Protein AF-A0A089L6F3-F1 (afdb_monomer)

InterPro domains:
  IPR013783 Immunoglobulin-like fold [G3DSA:2.60.40.10] (60-114)
  IPR025142 Domain of unknown function DUF4073 [PF13285] (57-112)

Secondary structure (DSSP, 8-state):
-------------------SS-------SS--TT-------SSS--------PPPPPPP--EEETTTTEEET--TTEEEESSSSSS-EE--TTS-----SSEEEEEEEPPBTTTTBPPPPPEEEEE---

Structure (mmCIF, N/CA/C/O backbone):
data_AF-A0A089L6F3-F1
#
_entry.id   AF-A0A089L6F3-F1
#
loop_
_atom_site.group_PDB
_atom_site.id
_atom_site.type_symbol
_atom_site.label_atom_id
_atom_site.label_alt_id
_atom_site.label_comp_id
_atom_site.label_asym_id
_atom_site.label_entity_id
_atom_site.label_seq_id
_atom_site.pdbx_PDB_ins_code
_atom_site.Cartn_x
_atom_site.Cartn_y
_atom_site.Cartn_z
_atom_site.occupancy
_atom_site.B_iso_or_equiv
_atom_site.auth_seq_id
_atom_site.auth_comp_id
_atom_site.auth_asym_id
_atom_site.auth_atom_id
_atom_site.pdbx_PDB_model_num
ATOM 1 N N . MET A 1 1 ? -6.619 -18.974 -60.052 1.00 39.94 1 MET A N 1
ATOM 2 C CA . MET A 1 1 ? -5.386 -18.797 -59.248 1.00 39.94 1 MET A CA 1
ATOM 3 C C . MET A 1 1 ? -5.492 -17.483 -58.484 1.00 39.94 1 MET A C 1
ATOM 5 O O . MET A 1 1 ? -5.521 -16.438 -59.117 1.00 39.94 1 MET A O 1
ATOM 9 N N . ARG A 1 2 ? -5.627 -17.514 -57.153 1.00 49.72 2 ARG A N 1
ATOM 10 C CA . ARG A 1 2 ? -5.746 -16.310 -56.312 1.00 49.72 2 ARG A CA 1
ATOM 11 C C . ARG A 1 2 ? -4.352 -15.951 -55.795 1.00 49.72 2 ARG A C 1
ATOM 13 O O . ARG A 1 2 ? -3.795 -16.696 -55.000 1.00 49.72 2 ARG A O 1
ATOM 20 N N . ARG A 1 3 ? -3.764 -14.857 -56.288 1.00 49.34 3 ARG A N 1
ATOM 21 C CA . ARG A 1 3 ? -2.513 -14.316 -55.740 1.00 49.34 3 ARG A CA 1
ATOM 22 C C . ARG A 1 3 ? -2.857 -13.455 -54.529 1.00 49.34 3 ARG A C 1
ATOM 24 O O . ARG A 1 3 ? -3.454 -12.395 -54.678 1.00 49.34 3 ARG A O 1
ATOM 31 N N . THR A 1 4 ? -2.512 -13.929 -53.339 1.00 52.12 4 THR A N 1
ATOM 32 C CA . THR A 1 4 ? -2.543 -13.117 -52.121 1.00 52.12 4 THR A CA 1
ATOM 33 C C . THR A 1 4 ? -1.374 -12.137 -52.182 1.00 52.12 4 THR A C 1
ATOM 35 O O . THR A 1 4 ? -0.220 -12.558 -52.158 1.00 52.12 4 THR A O 1
ATOM 38 N N . VAL A 1 5 ? -1.656 -10.839 -52.306 1.00 55.12 5 VAL A N 1
ATOM 39 C CA . VAL A 1 5 ? -0.641 -9.791 -52.139 1.00 55.12 5 VAL A CA 1
ATOM 40 C C . VAL A 1 5 ? -0.542 -9.457 -50.653 1.00 55.12 5 VAL A C 1
ATOM 42 O O . VAL A 1 5 ? -1.444 -8.859 -50.073 1.00 55.12 5 VAL A O 1
ATOM 45 N N . ASN A 1 6 ? 0.550 -9.881 -50.017 1.00 52.34 6 ASN A N 1
ATOM 46 C CA . ASN A 1 6 ? 0.898 -9.456 -48.664 1.00 52.34 6 ASN A CA 1
ATOM 47 C C . ASN A 1 6 ? 1.370 -8.000 -48.729 1.00 52.34 6 ASN A C 1
ATOM 49 O O . ASN A 1 6 ? 2.556 -7.728 -48.907 1.00 52.34 6 ASN A O 1
ATOM 53 N N . ASN A 1 7 ? 0.429 -7.060 -48.644 1.00 49.12 7 ASN A N 1
ATOM 54 C CA . ASN A 1 7 ? 0.723 -5.634 -48.678 1.00 49.12 7 ASN A CA 1
ATOM 55 C C . ASN A 1 7 ? 1.148 -5.153 -47.282 1.00 49.12 7 ASN A C 1
ATOM 57 O O . ASN A 1 7 ? 0.394 -4.493 -46.571 1.00 49.12 7 ASN A O 1
ATOM 61 N N . CYS A 1 8 ? 2.353 -5.529 -46.857 1.00 49.59 8 CYS A N 1
ATOM 62 C CA . CYS A 1 8 ? 2.965 -4.939 -45.673 1.00 49.59 8 CYS A CA 1
ATOM 63 C C . CYS A 1 8 ? 3.447 -3.529 -46.043 1.00 49.59 8 CYS A C 1
ATOM 65 O O . CYS A 1 8 ? 4.501 -3.384 -46.663 1.00 49.59 8 CYS A O 1
ATOM 67 N N . ILE A 1 9 ? 2.688 -2.492 -45.677 1.00 48.12 9 ILE A N 1
ATOM 68 C CA . ILE A 1 9 ? 3.152 -1.102 -45.763 1.00 48.12 9 ILE A CA 1
ATOM 69 C C . ILE A 1 9 ? 4.354 -0.970 -44.821 1.00 48.12 9 ILE A C 1
ATOM 71 O O . ILE A 1 9 ? 4.217 -1.011 -43.600 1.00 48.12 9 ILE A O 1
ATOM 75 N N . ARG A 1 10 ? 5.555 -0.864 -45.390 1.00 48.34 10 ARG A N 1
ATOM 76 C CA . ARG A 1 10 ? 6.772 -0.538 -44.645 1.00 48.34 10 ARG A CA 1
ATOM 77 C C . ARG A 1 10 ? 6.792 0.978 -44.460 1.00 48.34 10 ARG A C 1
ATOM 79 O O . ARG A 1 10 ? 7.145 1.702 -45.384 1.00 48.34 10 ARG A O 1
ATOM 86 N N . LEU A 1 11 ? 6.391 1.461 -43.286 1.00 42.34 11 LEU A N 1
ATOM 87 C CA . LEU A 1 11 ? 6.621 2.852 -42.900 1.00 42.34 11 LEU A CA 1
ATOM 88 C C . LEU A 1 11 ? 8.124 3.007 -42.609 1.00 42.34 11 LEU A C 1
ATOM 90 O O . LEU A 1 11 ? 8.604 2.563 -41.570 1.00 42.34 11 LEU A O 1
ATOM 94 N N . SER A 1 12 ? 8.889 3.556 -43.553 1.00 45.88 12 SER A N 1
ATOM 95 C CA . SER A 1 12 ? 10.290 3.923 -43.323 1.00 45.88 12 SER A CA 1
ATOM 96 C C . SER A 1 12 ? 10.345 5.406 -42.975 1.00 45.88 12 SER A C 1
ATOM 98 O O . SER A 1 12 ? 10.177 6.257 -43.845 1.00 45.88 12 SER A O 1
ATOM 100 N N . LEU A 1 13 ? 10.535 5.718 -41.692 1.00 49.22 13 LEU A N 1
ATOM 101 C CA . LEU A 1 13 ? 10.846 7.072 -41.245 1.00 49.22 13 LEU A CA 1
ATOM 102 C C . LEU A 1 13 ? 12.373 7.204 -41.193 1.00 49.22 13 LEU A C 1
ATOM 104 O O . LEU A 1 13 ? 13.024 6.647 -40.310 1.00 49.22 13 LEU A O 1
ATOM 108 N N . ILE A 1 14 ? 12.952 7.891 -42.179 1.00 48.50 14 ILE A N 1
ATOM 109 C CA . ILE A 1 14 ? 14.398 8.133 -42.282 1.00 48.50 14 ILE A CA 1
ATOM 110 C C . ILE A 1 14 ? 14.752 9.294 -41.340 1.00 48.50 14 ILE A C 1
ATOM 112 O O . ILE A 1 14 ? 14.876 10.440 -41.747 1.00 48.50 14 ILE A O 1
ATOM 116 N N . GLY A 1 15 ? 14.864 8.968 -40.049 1.00 51.00 15 GLY A N 1
ATOM 117 C CA . GLY A 1 15 ? 15.427 9.826 -39.003 1.00 51.00 15 GLY A CA 1
ATOM 118 C C . GLY A 1 15 ? 14.500 10.915 -38.451 1.00 51.00 15 GLY A C 1
ATOM 119 O O . GLY A 1 15 ? 13.738 11.552 -39.170 1.00 51.00 15 GLY A O 1
ATOM 120 N N . VAL A 1 16 ? 14.608 11.159 -37.143 1.00 53.66 16 VAL A N 1
ATOM 121 C CA . VAL A 1 16 ? 14.067 12.357 -36.490 1.00 53.66 16 VAL A CA 1
ATOM 122 C C . VAL A 1 16 ? 15.240 13.080 -35.833 1.00 53.66 16 VAL A C 1
ATOM 124 O O . VAL A 1 16 ? 15.924 12.506 -34.987 1.00 53.66 16 VAL A O 1
ATOM 127 N N . LEU A 1 17 ? 15.516 14.313 -36.263 1.00 47.62 17 LEU A N 1
ATOM 128 C CA . LEU A 1 17 ? 16.519 15.177 -35.643 1.00 47.62 17 LEU A CA 1
ATOM 129 C C . LEU A 1 17 ? 15.842 15.978 -34.534 1.00 47.62 17 LEU A C 1
ATOM 131 O O . LEU A 1 17 ? 14.954 16.782 -34.806 1.00 47.62 17 LEU A O 1
ATOM 135 N N . PHE A 1 18 ? 16.288 15.786 -33.298 1.00 50.06 18 PHE A N 1
ATOM 136 C CA . PHE A 1 18 ? 15.842 16.592 -32.172 1.00 50.06 18 PHE A CA 1
ATOM 137 C C . PHE A 1 18 ? 16.976 17.514 -31.722 1.00 50.06 18 PHE A C 1
ATOM 139 O O . PHE A 1 18 ? 18.055 17.047 -31.365 1.00 50.06 18 PHE A O 1
ATOM 146 N N . ALA A 1 19 ? 16.739 18.825 -31.744 1.00 37.66 19 ALA A N 1
ATOM 147 C CA . ALA A 1 19 ? 17.629 19.806 -31.133 1.00 37.66 19 ALA A CA 1
ATOM 148 C C . ALA A 1 19 ? 17.096 20.145 -29.729 1.00 37.66 19 ALA A C 1
ATOM 150 O O . ALA A 1 19 ? 16.003 20.694 -29.608 1.00 37.66 19 ALA A O 1
ATOM 151 N N . GLY A 1 20 ? 17.848 19.800 -28.676 1.00 50.69 20 GLY A N 1
ATOM 152 C CA . GLY A 1 20 ? 17.474 20.021 -27.269 1.00 50.69 20 GLY A CA 1
ATOM 153 C C . GLY A 1 20 ? 17.113 18.738 -26.506 1.00 50.69 20 GLY A C 1
ATOM 154 O O . GLY A 1 20 ? 17.256 17.634 -27.025 1.00 50.69 20 GLY A O 1
ATOM 155 N N . ALA A 1 21 ? 16.663 18.874 -25.253 1.00 45.09 21 ALA A N 1
ATOM 156 C CA . ALA A 1 21 ? 16.174 17.752 -24.449 1.00 45.09 21 ALA A CA 1
ATOM 157 C C . ALA A 1 21 ? 14.808 17.283 -24.984 1.00 45.09 21 ALA A C 1
ATOM 159 O O . ALA A 1 21 ? 13.766 17.785 -24.570 1.00 45.09 21 ALA A O 1
ATOM 160 N N . ALA A 1 22 ? 14.815 16.358 -25.941 1.00 46.12 22 ALA A N 1
ATOM 161 C CA . ALA A 1 22 ? 13.606 15.781 -26.518 1.00 46.12 22 ALA A CA 1
ATOM 162 C C . ALA A 1 22 ? 13.472 1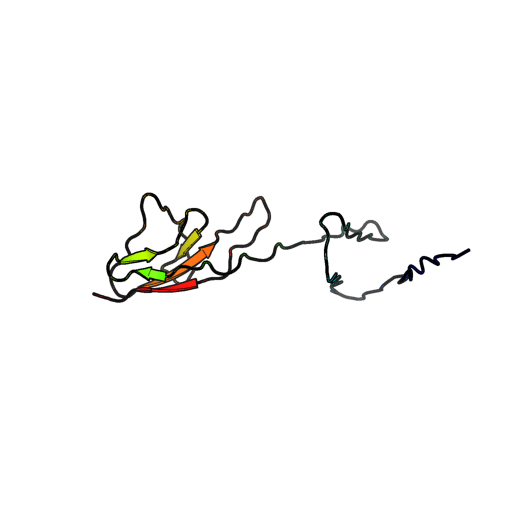4.303 -26.142 1.00 46.12 22 ALA A C 1
ATOM 164 O O . ALA A 1 22 ? 14.455 13.562 -26.130 1.00 46.12 22 ALA A O 1
ATOM 165 N N . SER A 1 23 ? 12.244 13.867 -25.867 1.00 49.97 23 SER A N 1
ATOM 166 C CA . SER A 1 23 ? 11.898 12.463 -25.653 1.00 49.97 23 SER A CA 1
ATOM 167 C C . SER A 1 23 ? 11.243 11.879 -26.908 1.00 49.97 23 SER A C 1
ATOM 169 O O . SER A 1 23 ? 10.378 12.499 -27.526 1.00 49.97 23 SER A O 1
ATOM 171 N N . LEU A 1 24 ? 11.651 10.666 -27.294 1.00 57.59 24 LEU A N 1
ATOM 172 C CA . LEU A 1 24 ? 11.011 9.898 -28.362 1.00 57.59 24 LEU A CA 1
ATOM 173 C C . LEU A 1 24 ? 10.023 8.909 -27.732 1.00 57.59 24 LEU A C 1
ATOM 175 O O . LEU A 1 24 ? 10.425 7.885 -27.186 1.00 57.59 24 LEU A O 1
ATOM 179 N N . GLY A 1 25 ? 8.729 9.221 -27.792 1.00 51.38 25 GLY A N 1
ATOM 180 C CA . GLY A 1 25 ? 7.673 8.300 -27.376 1.00 51.38 25 GLY A CA 1
ATOM 181 C C . GLY A 1 25 ? 7.337 7.320 -28.497 1.00 51.38 25 GLY A C 1
ATOM 182 O O . GLY A 1 25 ? 6.816 7.732 -29.531 1.00 51.38 25 GLY A O 1
ATOM 183 N N . VAL A 1 26 ? 7.597 6.027 -28.300 1.00 54.34 26 VAL A N 1
ATOM 184 C CA . VAL A 1 26 ? 7.061 4.967 -29.168 1.00 54.34 26 VAL A CA 1
ATOM 185 C C . VAL A 1 26 ? 5.924 4.277 -28.425 1.00 54.34 26 VAL A C 1
ATOM 187 O O . VAL A 1 26 ? 6.150 3.601 -27.426 1.00 54.34 26 VAL A O 1
ATOM 190 N N . SER A 1 27 ? 4.690 4.477 -28.893 1.00 47.22 27 SER A N 1
ATOM 191 C CA . SER A 1 27 ? 3.497 3.816 -28.357 1.00 47.22 27 SER A CA 1
ATOM 192 C C . SER A 1 27 ? 3.015 2.771 -29.360 1.00 47.22 27 SER A C 1
ATOM 194 O O . SER A 1 27 ? 2.557 3.117 -30.447 1.00 47.22 27 SER A O 1
ATOM 196 N N . ASN A 1 28 ? 3.139 1.491 -29.008 1.00 47.25 28 ASN A N 1
ATOM 197 C CA . ASN A 1 28 ? 2.556 0.390 -29.773 1.00 47.25 28 ASN A CA 1
ATOM 198 C C . ASN A 1 28 ? 1.277 -0.077 -29.067 1.00 47.25 28 ASN A C 1
ATOM 200 O O . ASN A 1 28 ? 1.294 -0.369 -27.875 1.00 47.25 28 ASN A O 1
ATOM 204 N N . THR A 1 29 ? 0.164 -0.184 -29.797 1.00 39.47 29 THR A N 1
ATOM 205 C CA . THR A 1 29 ? -1.155 -0.549 -29.236 1.00 39.47 29 THR A CA 1
ATOM 206 C C . THR A 1 29 ? -1.240 -2.014 -28.767 1.00 39.47 29 THR A C 1
ATOM 208 O O . THR A 1 29 ? -2.160 -2.378 -28.042 1.00 39.47 29 THR A O 1
ATOM 211 N N . LYS A 1 30 ? -0.273 -2.864 -29.137 1.00 45.16 30 LYS A N 1
ATOM 212 C CA . LYS A 1 30 ? -0.068 -4.218 -28.600 1.00 45.16 30 LYS A CA 1
ATOM 213 C C . LYS A 1 30 ? 1.430 -4.522 -28.618 1.00 45.16 30 LYS A C 1
ATOM 215 O O . LYS A 1 30 ? 1.958 -4.811 -29.683 1.00 45.16 30 LYS A O 1
ATOM 220 N N . ALA A 1 31 ? 2.096 -4.449 -27.470 1.00 44.38 31 ALA A N 1
ATOM 221 C CA . ALA A 1 31 ? 3.437 -5.004 -27.322 1.00 44.38 31 ALA A CA 1
ATOM 222 C C . ALA A 1 31 ? 3.297 -6.511 -27.071 1.00 44.38 31 ALA A C 1
ATOM 224 O O . ALA A 1 31 ? 2.794 -6.924 -26.025 1.00 44.38 31 ALA A O 1
ATOM 225 N N . TYR A 1 32 ? 3.686 -7.336 -28.042 1.00 48.50 32 TYR A N 1
ATOM 226 C CA . TYR A 1 32 ? 3.953 -8.745 -27.765 1.00 48.50 32 TYR A CA 1
ATOM 227 C C . TYR A 1 32 ? 5.370 -8.821 -27.177 1.00 48.50 32 TYR A C 1
ATOM 229 O O . TYR A 1 32 ? 6.242 -8.056 -27.576 1.00 48.50 32 TYR A O 1
ATOM 237 N N . ALA A 1 33 ? 5.624 -9.722 -26.223 1.00 43.38 33 ALA A N 1
ATOM 238 C CA . ALA A 1 33 ? 6.883 -9.808 -25.458 1.00 43.38 33 ALA A CA 1
ATOM 239 C C . ALA A 1 33 ? 8.178 -10.020 -26.293 1.00 43.38 33 ALA A C 1
ATOM 241 O O . ALA A 1 33 ? 9.253 -10.173 -25.722 1.00 43.38 33 ALA A O 1
ATOM 242 N N . ALA A 1 34 ? 8.086 -10.040 -27.626 1.00 41.53 34 ALA A N 1
ATOM 243 C CA . ALA A 1 34 ? 9.183 -10.201 -28.577 1.00 41.53 34 ALA A CA 1
ATOM 244 C C . ALA A 1 34 ? 9.490 -8.931 -29.408 1.00 41.53 34 ALA A C 1
ATOM 246 O O . ALA A 1 34 ? 10.349 -8.976 -30.290 1.00 41.53 34 ALA A O 1
ATOM 247 N N . ASP A 1 35 ? 8.803 -7.810 -29.166 1.00 48.91 35 ASP A N 1
ATOM 248 C CA . ASP A 1 35 ? 9.026 -6.571 -29.917 1.00 48.91 35 ASP A CA 1
ATOM 249 C C . ASP A 1 35 ? 10.258 -5.817 -29.380 1.00 48.91 35 ASP A C 1
ATOM 251 O O . ASP A 1 35 ? 10.202 -5.090 -28.389 1.00 48.91 35 ASP A O 1
ATOM 255 N N . ASN A 1 36 ? 11.401 -5.993 -30.049 1.00 48.66 36 ASN A N 1
ATOM 256 C CA . ASN A 1 36 ? 12.654 -5.325 -29.696 1.00 48.66 36 ASN A CA 1
ATOM 257 C C . ASN A 1 36 ? 12.622 -3.837 -30.088 1.00 48.66 36 ASN A C 1
ATOM 259 O O . ASN A 1 36 ? 12.665 -3.489 -31.270 1.00 48.66 36 ASN A O 1
ATOM 263 N N . PHE A 1 37 ? 12.623 -2.939 -29.101 1.00 60.16 37 PHE A N 1
ATOM 264 C CA . PHE A 1 37 ? 12.811 -1.505 -29.322 1.00 60.16 37 PHE A CA 1
ATOM 265 C C . PHE A 1 37 ? 14.299 -1.199 -29.558 1.00 60.16 37 PHE A C 1
ATOM 267 O O . PHE A 1 37 ? 15.098 -1.186 -28.626 1.00 60.16 37 PHE A O 1
ATOM 274 N N . THR A 1 38 ? 14.697 -0.998 -30.819 1.00 55.00 38 THR A N 1
ATOM 275 C CA . THR A 1 38 ? 16.089 -0.673 -31.182 1.00 55.00 38 THR A CA 1
ATOM 276 C C . THR A 1 38 ? 16.275 0.839 -31.304 1.00 55.00 38 THR A C 1
ATOM 278 O O . THR A 1 38 ? 15.816 1.449 -32.267 1.00 55.00 38 THR A O 1
ATOM 281 N N . LEU A 1 39 ? 16.980 1.440 -30.344 1.00 64.56 39 LEU A N 1
ATOM 282 C CA . LEU A 1 39 ? 17.472 2.817 -30.418 1.00 64.56 39 LEU A CA 1
ATOM 283 C C . LEU A 1 39 ? 18.974 2.793 -30.721 1.00 64.56 39 LEU A C 1
ATOM 285 O O . LEU A 1 39 ? 19.754 2.299 -29.912 1.00 64.56 39 LEU A O 1
ATOM 289 N N . ALA A 1 40 ? 19.387 3.307 -31.882 1.00 60.12 40 ALA A N 1
ATOM 290 C CA . ALA A 1 40 ? 20.794 3.369 -32.283 1.00 60.12 40 ALA A CA 1
ATOM 291 C C . ALA A 1 40 ? 21.308 4.817 -32.236 1.00 60.12 40 ALA A C 1
ATOM 293 O O . ALA A 1 40 ? 20.759 5.689 -32.909 1.00 60.12 40 ALA A O 1
ATOM 294 N N . ALA A 1 41 ? 22.371 5.081 -31.468 1.00 57.56 41 ALA A N 1
ATOM 295 C CA . ALA A 1 41 ? 23.078 6.361 -31.515 1.00 57.56 41 ALA A CA 1
ATOM 296 C C . ALA A 1 41 ? 24.053 6.336 -32.688 1.00 57.56 41 ALA A C 1
ATOM 298 O O . ALA A 1 41 ? 24.943 5.491 -32.742 1.00 57.56 41 ALA A O 1
ATOM 299 N N . GLY A 1 42 ? 23.911 7.281 -33.615 1.00 56.34 42 GLY A N 1
ATOM 300 C CA . GLY A 1 42 ? 24.766 7.373 -34.802 1.00 56.34 42 GLY A CA 1
ATOM 301 C C . GLY A 1 42 ? 26.221 7.785 -34.529 1.00 56.34 42 GLY A C 1
ATOM 302 O O . GLY A 1 42 ? 27.011 7.834 -35.464 1.00 56.34 42 GLY A O 1
ATOM 303 N N . ASN A 1 43 ? 26.592 8.113 -33.287 1.00 60.34 43 ASN A N 1
ATOM 304 C CA . ASN A 1 43 ? 27.882 8.723 -32.949 1.00 60.34 43 ASN A CA 1
ATOM 305 C C . ASN A 1 43 ? 28.364 8.391 -31.519 1.00 60.34 43 ASN A C 1
ATOM 307 O O . ASN A 1 43 ? 28.515 9.296 -30.705 1.00 60.34 43 ASN A O 1
ATOM 311 N N . ASN A 1 44 ? 28.597 7.105 -31.208 1.00 56.00 44 ASN A N 1
ATOM 312 C CA . ASN A 1 44 ? 29.324 6.589 -30.020 1.00 56.00 44 ASN A CA 1
ATOM 313 C C . ASN A 1 44 ? 28.989 7.211 -28.643 1.00 56.00 44 ASN A C 1
ATOM 315 O O . ASN A 1 44 ? 29.753 7.071 -27.689 1.00 56.00 44 ASN A O 1
ATOM 319 N N . SER A 1 45 ? 27.847 7.882 -28.532 1.00 64.25 45 SER A N 1
ATOM 320 C CA . SER A 1 45 ? 27.364 8.532 -27.322 1.00 64.25 45 SER A CA 1
ATOM 321 C C . SER A 1 45 ? 26.472 7.537 -26.596 1.00 64.25 45 SER A C 1
ATOM 323 O O . SER A 1 45 ? 25.635 6.887 -27.224 1.00 64.25 45 SER A O 1
ATOM 325 N N . ALA A 1 46 ? 26.675 7.375 -25.289 1.00 61.31 46 ALA A N 1
ATOM 326 C CA . ALA A 1 46 ? 25.872 6.457 -24.495 1.00 61.31 46 ALA A CA 1
ATOM 327 C C . ALA A 1 46 ? 24.393 6.874 -24.571 1.00 61.31 46 ALA A C 1
ATOM 329 O O . ALA A 1 46 ? 24.027 7.960 -24.125 1.00 61.31 46 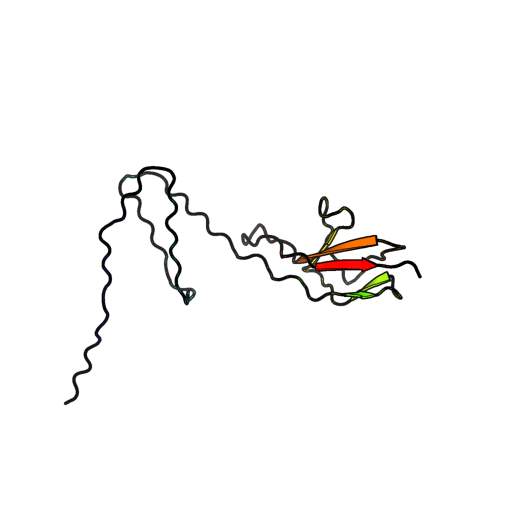ALA A O 1
ATOM 330 N N . LEU A 1 47 ? 23.547 6.021 -25.155 1.00 64.31 47 LEU A N 1
ATOM 331 C CA . LEU A 1 47 ? 22.097 6.151 -25.049 1.00 64.31 47 LEU A CA 1
ATOM 332 C C . LEU A 1 47 ? 21.666 5.535 -23.723 1.00 64.31 47 LEU A C 1
ATOM 334 O O . LEU A 1 47 ? 21.775 4.323 -23.544 1.00 64.31 47 LEU A O 1
ATOM 338 N N . SER A 1 48 ? 21.163 6.349 -22.800 1.00 59.91 48 SER A N 1
ATOM 339 C CA . SER A 1 48 ? 20.451 5.857 -21.624 1.00 59.91 48 SER A CA 1
ATOM 340 C C . SER A 1 48 ? 18.963 5.738 -21.954 1.00 59.91 48 SER A C 1
ATOM 342 O O . SER A 1 48 ? 18.265 6.730 -22.154 1.00 59.91 48 SER A O 1
ATOM 344 N N . VAL A 1 49 ? 18.472 4.503 -22.036 1.00 65.00 49 VAL A N 1
ATOM 345 C CA . VAL A 1 49 ? 17.046 4.203 -22.203 1.00 65.00 49 VAL A CA 1
ATOM 346 C C . VAL A 1 49 ? 16.540 3.676 -20.871 1.00 65.00 49 VAL A C 1
ATOM 348 O O . VAL A 1 49 ? 16.925 2.587 -20.455 1.00 65.00 49 VAL A O 1
ATOM 351 N N . THR A 1 50 ? 15.688 4.447 -20.200 1.00 59.38 50 THR A N 1
ATOM 352 C CA . THR A 1 50 ? 15.071 4.025 -18.939 1.00 59.38 50 THR A CA 1
ATOM 353 C C . THR A 1 50 ? 13.646 3.564 -19.215 1.00 59.38 50 THR A C 1
ATOM 355 O O . THR A 1 50 ? 12.783 4.366 -19.568 1.00 59.38 50 THR A O 1
ATOM 358 N N . LEU A 1 51 ? 13.409 2.261 -19.079 1.00 68.06 51 LEU A N 1
ATOM 359 C CA . LEU A 1 51 ? 12.084 1.650 -19.143 1.00 68.06 51 LEU A CA 1
ATOM 360 C C . LEU A 1 51 ? 11.541 1.552 -17.717 1.00 68.06 51 LEU A C 1
ATOM 362 O O . LEU A 1 51 ? 12.208 1.000 -16.846 1.00 68.06 51 LEU A O 1
ATOM 366 N N . PHE A 1 52 ? 10.343 2.078 -17.481 1.00 66.88 52 PHE A N 1
ATOM 367 C CA . PHE A 1 52 ? 9.660 1.938 -16.197 1.00 66.88 52 PHE A CA 1
ATOM 368 C C . PHE A 1 52 ? 8.536 0.916 -16.339 1.00 66.88 52 PHE A C 1
ATOM 370 O O . PHE A 1 52 ? 7.750 0.988 -17.287 1.00 66.88 52 PHE A O 1
ATOM 377 N N . ALA A 1 53 ? 8.442 -0.024 -15.399 1.00 79.94 53 ALA A N 1
ATOM 378 C CA . ALA A 1 53 ? 7.246 -0.842 -15.276 1.00 79.94 53 ALA A CA 1
ATOM 379 C C . ALA A 1 53 ? 6.081 0.023 -14.772 1.00 79.94 53 ALA A C 1
ATOM 381 O O . ALA A 1 53 ? 6.272 0.956 -13.988 1.00 79.94 53 ALA A O 1
ATOM 382 N N . GLN A 1 54 ? 4.862 -0.280 -15.219 1.00 87.06 54 GLN A N 1
ATOM 383 C CA . GLN A 1 54 ? 3.672 0.381 -14.692 1.00 87.06 54 GLN A CA 1
ATOM 384 C C . GLN A 1 54 ? 3.466 -0.029 -13.220 1.00 87.06 54 GLN A C 1
ATOM 386 O O . GLN A 1 5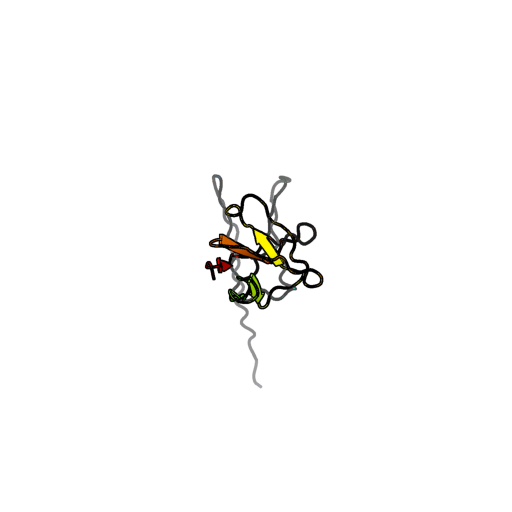4 ? 3.532 -1.227 -12.931 1.00 87.06 54 GLN A O 1
ATOM 391 N N . PRO A 1 55 ? 3.162 0.915 -12.308 1.00 90.94 55 PRO A N 1
ATOM 392 C CA . PRO A 1 55 ? 2.726 0.585 -10.957 1.00 90.94 55 PRO A CA 1
ATOM 393 C C . PRO A 1 55 ? 1.535 -0.383 -10.953 1.00 90.94 55 PRO A C 1
ATOM 395 O O . PRO A 1 55 ? 0.610 -0.222 -11.764 1.00 90.94 55 PRO A O 1
ATOM 398 N N . PRO A 1 56 ? 1.514 -1.363 -10.033 1.00 94.62 56 PRO A N 1
ATOM 399 C CA . PRO A 1 56 ? 0.324 -2.161 -9.780 1.00 94.62 56 PRO A CA 1
ATOM 400 C C . PRO A 1 56 ? -0.894 -1.285 -9.457 1.00 94.62 56 PRO A C 1
ATOM 402 O O . PRO A 1 56 ? -0.776 -0.245 -8.804 1.00 94.62 56 PRO A O 1
ATOM 405 N N . TRP A 1 57 ? -2.075 -1.722 -9.897 1.00 96.69 57 TRP A N 1
ATOM 406 C CA . TRP A 1 57 ? -3.350 -1.110 -9.512 1.00 96.69 57 TRP A CA 1
ATOM 407 C C . TRP A 1 57 ? -3.551 -1.143 -7.986 1.00 96.69 57 TRP A C 1
ATOM 409 O O . TRP A 1 57 ? -2.954 -2.000 -7.326 1.00 96.69 57 TRP A O 1
ATOM 419 N N . PRO A 1 58 ? -4.377 -0.238 -7.421 1.00 97.56 58 PRO A N 1
ATOM 420 C CA . PRO A 1 58 ? -4.655 -0.249 -5.992 1.00 97.56 58 PRO A CA 1
ATOM 421 C C . PRO A 1 58 ? -5.191 -1.615 -5.544 1.00 97.56 58 PRO A C 1
ATOM 423 O O . PRO A 1 58 ? -6.001 -2.216 -6.263 1.00 97.56 58 PRO A O 1
ATOM 426 N N . PRO A 1 59 ? -4.765 -2.123 -4.377 1.00 98.06 59 PRO A N 1
ATOM 427 C CA . PRO A 1 59 ? -5.281 -3.377 -3.855 1.00 98.06 59 PRO A CA 1
ATOM 428 C C . PRO A 1 59 ? -6.758 -3.234 -3.465 1.00 98.06 59 PRO A C 1
ATOM 430 O O . PRO A 1 59 ? -7.181 -2.209 -2.926 1.00 98.06 59 PRO A O 1
ATOM 433 N N . ASN A 1 60 ? -7.545 -4.281 -3.713 1.0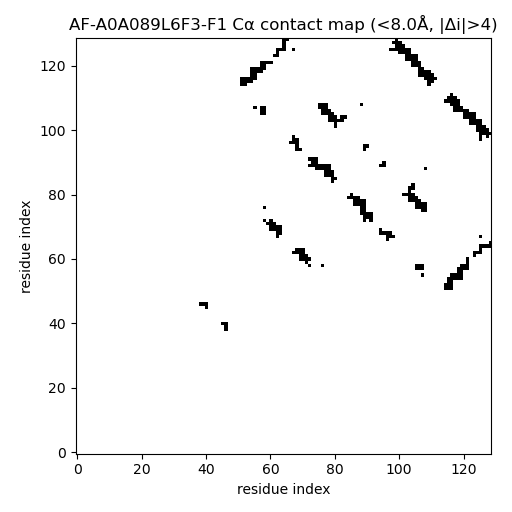0 98.31 60 ASN A N 1
ATOM 434 C CA . ASN A 1 60 ? -8.944 -4.346 -3.295 1.00 98.31 60 ASN A CA 1
ATOM 435 C C . ASN A 1 60 ? -9.030 -4.819 -1.838 1.00 98.31 60 ASN A C 1
ATOM 437 O O . ASN A 1 60 ? -9.163 -6.013 -1.577 1.00 98.31 60 ASN A O 1
ATOM 441 N N . VAL A 1 61 ? -8.899 -3.876 -0.910 1.00 98.56 61 VAL A N 1
ATOM 442 C CA . VAL A 1 61 ? -8.934 -4.106 0.539 1.00 98.56 61 VAL A CA 1
ATOM 443 C C . VAL A 1 61 ? -9.933 -3.169 1.202 1.00 98.56 61 VAL A C 1
ATOM 445 O O . VAL A 1 61 ? -10.207 -2.085 0.684 1.00 98.56 61 VAL A O 1
ATOM 448 N N . THR A 1 62 ? -10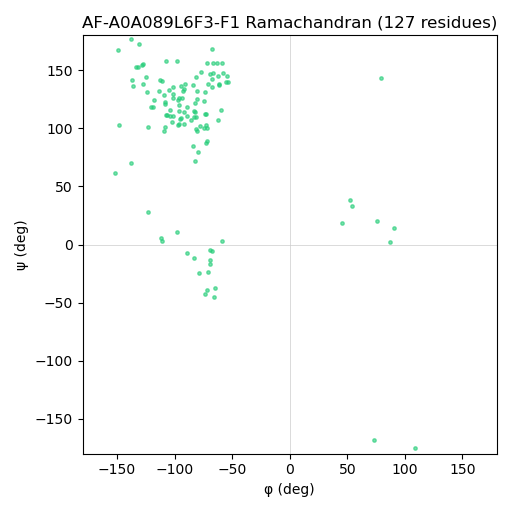.459 -3.570 2.356 1.00 98.31 62 THR A N 1
ATOM 449 C CA . THR A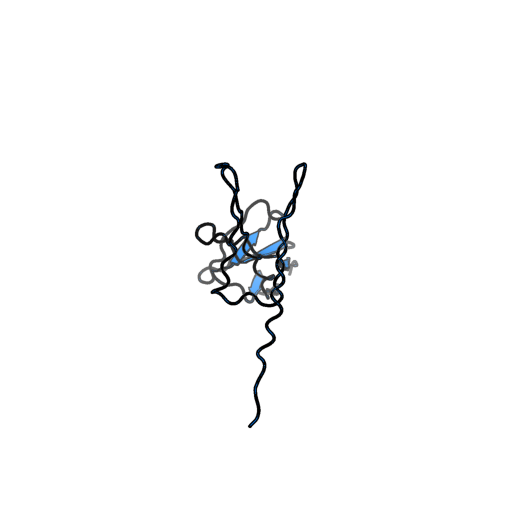 1 62 ? -11.396 -2.767 3.155 1.00 98.31 62 THR A CA 1
ATOM 450 C C . THR A 1 62 ? -10.989 -2.763 4.625 1.00 98.31 62 THR A C 1
ATOM 452 O O . THR A 1 62 ? -10.369 -3.714 5.103 1.00 98.31 62 THR A O 1
ATOM 455 N N . ALA A 1 63 ? -11.344 -1.702 5.351 1.00 97.81 63 ALA A N 1
ATOM 456 C CA . ALA A 1 63 ? -11.252 -1.698 6.807 1.00 97.81 63 ALA A CA 1
ATOM 457 C C . ALA A 1 63 ? -12.326 -2.628 7.392 1.00 97.81 63 ALA A C 1
ATOM 459 O O . ALA A 1 63 ? -13.459 -2.647 6.911 1.00 97.81 63 ALA A O 1
ATOM 460 N N . ASP A 1 64 ? -11.950 -3.402 8.403 1.00 96.44 64 ASP A N 1
ATOM 461 C CA . ASP A 1 64 ? -12.866 -4.078 9.314 1.00 96.44 64 ASP A CA 1
ATOM 462 C C . ASP A 1 64 ? -12.775 -3.355 10.660 1.00 96.44 64 ASP A C 1
ATOM 464 O O . ASP A 1 64 ? -11.801 -3.541 11.393 1.00 96.44 64 ASP A O 1
ATOM 468 N N . ASP A 1 65 ? -13.757 -2.494 10.943 1.00 95.69 65 ASP A N 1
ATOM 469 C CA . ASP A 1 65 ? -13.809 -1.717 12.186 1.00 95.69 65 ASP A CA 1
ATOM 470 C C . ASP A 1 65 ? -13.980 -2.632 13.412 1.00 95.69 65 ASP A C 1
ATOM 472 O O . ASP A 1 65 ? -13.295 -2.444 14.410 1.00 95.69 65 ASP A O 1
ATOM 476 N N . VAL A 1 66 ? -14.766 -3.713 13.306 1.00 93.94 66 VAL A N 1
ATOM 477 C CA . VAL A 1 66 ? -15.036 -4.631 14.430 1.00 93.94 66 VAL A CA 1
ATOM 478 C C . VAL A 1 66 ? -13.771 -5.373 14.855 1.00 93.94 66 VAL A C 1
ATOM 480 O O . VAL A 1 66 ? -13.477 -5.515 16.043 1.00 93.94 66 VAL A O 1
ATOM 483 N N . ALA A 1 67 ? -13.012 -5.883 13.884 1.00 94.69 67 ALA A N 1
ATOM 484 C CA . ALA A 1 67 ? -11.746 -6.555 14.158 1.00 94.69 67 ALA A CA 1
ATOM 485 C C . ALA A 1 67 ? -10.575 -5.572 14.312 1.00 94.69 67 ALA A C 1
ATOM 487 O O . ALA A 1 67 ? -9.499 -5.985 14.744 1.00 94.69 67 ALA A O 1
ATOM 488 N N . ASN A 1 68 ? -10.759 -4.298 13.951 1.00 96.62 68 ASN A N 1
ATOM 489 C CA . ASN A 1 68 ? -9.704 -3.295 13.809 1.00 96.62 68 ASN A CA 1
ATOM 490 C C . ASN A 1 68 ? -8.555 -3.773 12.889 1.00 96.62 68 ASN A C 1
ATOM 492 O O . ASN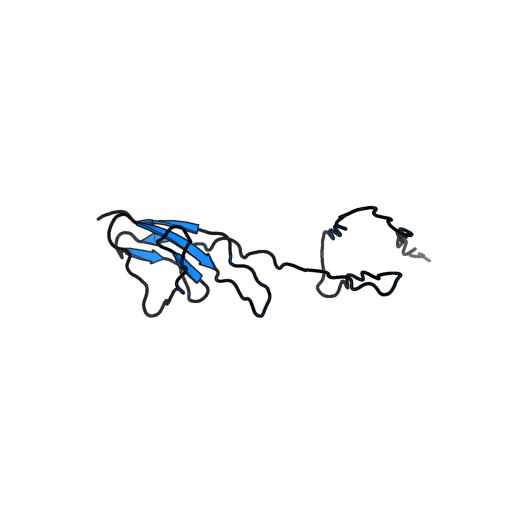 A 1 68 ? -7.380 -3.522 13.157 1.00 96.62 68 ASN A O 1
ATOM 496 N N . THR A 1 69 ? -8.876 -4.493 11.806 1.00 97.12 69 THR A N 1
ATOM 497 C CA . THR A 1 69 ? -7.897 -5.069 10.857 1.00 97.12 69 THR A CA 1
ATOM 498 C C . THR A 1 69 ? -8.249 -4.758 9.399 1.00 97.12 69 THR A C 1
ATOM 500 O O . THR A 1 69 ? -9.300 -4.204 9.090 1.00 97.12 69 THR A O 1
ATOM 503 N N . ILE A 1 70 ? -7.354 -5.093 8.466 1.00 98.31 70 ILE A N 1
ATOM 504 C CA . ILE A 1 70 ? -7.590 -4.924 7.024 1.00 98.31 70 ILE A CA 1
ATOM 505 C C . ILE A 1 70 ? -8.089 -6.243 6.430 1.00 98.31 70 ILE A C 1
ATOM 507 O O . ILE A 1 70 ? -7.361 -7.235 6.427 1.00 98.31 70 ILE A O 1
ATOM 511 N N . THR A 1 71 ? -9.289 -6.240 5.852 1.00 98.12 71 THR A N 1
ATOM 512 C CA . THR A 1 71 ? -9.820 -7.382 5.098 1.00 98.12 71 THR A CA 1
ATOM 513 C C . THR A 1 71 ? -9.249 -7.403 3.680 1.00 98.12 71 THR A C 1
ATOM 515 O O . THR A 1 71 ? -9.266 -6.394 2.972 1.00 98.12 71 THR A O 1
ATOM 518 N N . GLY A 1 72 ? -8.772 -8.575 3.246 1.00 97.88 72 GLY A N 1
ATOM 519 C CA . GLY A 1 72 ? -8.271 -8.816 1.885 1.00 97.88 72 GLY A CA 1
ATOM 520 C C . GLY A 1 72 ? -6.789 -8.497 1.660 1.00 97.88 72 GLY A C 1
ATOM 521 O O . GLY A 1 72 ? -6.313 -8.635 0.535 1.00 97.88 72 GLY A O 1
ATOM 522 N N . ALA A 1 73 ? -6.061 -8.071 2.696 1.00 98.06 73 ALA A N 1
ATOM 523 C CA . ALA A 1 73 ? -4.628 -7.812 2.600 1.00 98.06 73 ALA A CA 1
ATOM 524 C C . ALA A 1 73 ? -3.797 -9.109 2.612 1.00 98.06 73 ALA A C 1
ATOM 526 O O . ALA A 1 73 ? -4.175 -10.106 3.229 1.00 98.06 73 ALA A O 1
ATOM 527 N N . ASP A 1 74 ? -2.653 -9.092 1.922 1.00 98.06 74 ASP A N 1
ATOM 528 C CA . ASP A 1 74 ? -1.726 -10.223 1.821 1.00 98.06 74 ASP A CA 1
ATOM 529 C C . ASP A 1 74 ? -0.254 -9.781 1.935 1.00 98.06 74 ASP A C 1
ATOM 531 O O . ASP A 1 74 ? 0.056 -8.593 2.019 1.00 98.06 74 ASP A O 1
ATOM 535 N N . ALA A 1 75 ? 0.667 -10.751 1.919 1.00 97.94 75 ALA A N 1
ATOM 536 C CA . ALA A 1 75 ? 2.104 -10.525 2.107 1.00 97.94 75 ALA A CA 1
ATOM 537 C C . ALA A 1 75 ? 2.806 -9.740 0.978 1.00 97.94 75 ALA A C 1
ATOM 539 O O . ALA A 1 75 ? 3.996 -9.448 1.084 1.00 97.94 75 ALA A O 1
ATOM 540 N N . ARG A 1 76 ? 2.120 -9.421 -0.127 1.00 97.50 76 ARG A N 1
ATOM 541 C CA . ARG A 1 76 ? 2.648 -8.556 -1.197 1.00 97.50 76 ARG A CA 1
ATOM 542 C C . ARG A 1 76 ? 2.348 -7.084 -0.941 1.00 97.50 76 ARG A C 1
ATOM 544 O O . ARG A 1 76 ? 2.795 -6.234 -1.711 1.00 97.50 76 ARG A O 1
ATOM 551 N N . MET A 1 77 ? 1.550 -6.781 0.077 1.00 98.50 77 MET A N 1
ATOM 552 C CA . MET A 1 77 ? 1.126 -5.429 0.398 1.00 98.50 77 MET A CA 1
ATOM 553 C C . MET A 1 77 ? 1.980 -4.823 1.508 1.00 98.50 77 MET A C 1
ATOM 555 O O . MET A 1 77 ? 2.597 -5.510 2.320 1.00 98.50 77 MET A O 1
ATOM 559 N N . GLU A 1 78 ? 1.981 -3.501 1.546 1.00 98.69 78 GLU A N 1
ATOM 560 C CA . GLU A 1 78 ? 2.532 -2.696 2.624 1.00 98.69 78 GLU A CA 1
ATOM 561 C C . GLU A 1 78 ? 1.520 -1.624 3.026 1.00 98.69 78 GLU A C 1
ATOM 563 O O . GLU A 1 78 ? 0.680 -1.202 2.221 1.00 98.69 78 GLU A O 1
ATOM 568 N N . TYR A 1 79 ? 1.596 -1.190 4.279 1.00 98.75 79 TYR A N 1
ATOM 569 C CA . TYR A 1 79 ? 0.704 -0.190 4.844 1.00 98.75 79 TYR A CA 1
ATOM 570 C C . TYR A 1 79 ? 1.473 0.957 5.502 1.00 98.75 79 TYR A C 1
ATOM 572 O O . TYR A 1 79 ? 2.617 0.800 5.930 1.00 98.75 79 TYR A O 1
ATOM 580 N N . SER A 1 80 ? 0.831 2.117 5.591 1.00 98.69 80 SER A N 1
ATOM 581 C CA . SER A 1 80 ? 1.356 3.316 6.241 1.00 98.69 80 SER A CA 1
ATOM 582 C C . SER A 1 80 ? 0.278 3.979 7.093 1.00 98.69 80 SER A C 1
ATOM 584 O O . SER A 1 80 ? -0.865 4.126 6.659 1.00 98.69 80 SER A O 1
ATOM 586 N N . THR A 1 81 ? 0.657 4.406 8.296 1.00 97.69 81 THR A N 1
ATOM 587 C CA . THR A 1 81 ? -0.198 5.147 9.240 1.00 97.69 81 THR A CA 1
ATOM 588 C C . THR A 1 81 ? 0.255 6.599 9.422 1.00 97.69 81 THR A C 1
ATOM 590 O O . THR A 1 81 ? -0.276 7.308 10.270 1.00 97.69 81 THR A O 1
ATOM 593 N N . ASP A 1 82 ? 1.255 7.047 8.658 1.00 97.75 82 ASP A N 1
ATOM 594 C CA . ASP A 1 82 ? 1.895 8.363 8.784 1.00 97.75 82 ASP A CA 1
ATOM 595 C C . ASP A 1 82 ? 1.832 9.183 7.485 1.00 97.75 82 ASP A C 1
ATOM 597 O O . ASP A 1 82 ? 2.684 10.027 7.210 1.00 97.75 82 ASP A O 1
ATOM 601 N N . GLY A 1 83 ? 0.803 8.938 6.668 1.00 97.62 83 GLY A N 1
ATOM 602 C CA . GLY A 1 83 ? 0.587 9.661 5.413 1.00 97.62 83 GLY A CA 1
ATOM 603 C C . GLY A 1 83 ? 1.527 9.239 4.281 1.00 97.62 83 GLY A C 1
ATOM 604 O O . GLY A 1 83 ? 1.697 9.986 3.320 1.00 97.62 83 GLY A O 1
ATOM 605 N N . GLY A 1 84 ? 2.124 8.049 4.371 1.00 98.00 84 GLY A N 1
ATOM 606 C CA . GLY A 1 84 ? 2.998 7.488 3.343 1.00 98.00 84 GLY A CA 1
ATOM 607 C C . GLY A 1 84 ? 4.475 7.841 3.511 1.00 98.00 84 GLY A C 1
ATOM 608 O O . GLY A 1 84 ? 5.233 7.635 2.559 1.00 98.00 84 GLY A O 1
ATOM 609 N N . LEU A 1 85 ? 4.884 8.356 4.678 1.00 97.88 85 LEU A N 1
ATOM 610 C CA . LEU A 1 85 ? 6.288 8.646 4.990 1.00 97.88 85 LEU A CA 1
ATOM 611 C C . LEU A 1 85 ? 7.068 7.354 5.251 1.00 97.88 85 LEU A C 1
ATOM 613 O O . LEU A 1 85 ? 8.170 7.193 4.728 1.00 97.88 85 LEU A O 1
ATOM 617 N N . ASN A 1 86 ? 6.474 6.420 5.997 1.00 98.25 86 ASN A N 1
ATOM 618 C CA . ASN A 1 86 ? 7.017 5.089 6.240 1.00 98.25 86 ASN A CA 1
ATOM 619 C C . ASN A 1 86 ? 6.004 4.015 5.839 1.00 98.25 86 ASN A C 1
ATOM 621 O O . ASN A 1 86 ? 4.797 4.172 6.025 1.00 98.25 86 ASN A O 1
ATOM 625 N N . TRP A 1 87 ? 6.518 2.905 5.308 1.00 98.44 87 TRP A N 1
ATOM 626 C CA . TRP A 1 87 ? 5.728 1.766 4.847 1.00 98.44 87 TRP A CA 1
ATOM 627 C C . TRP A 1 87 ? 6.194 0.492 5.545 1.00 98.44 87 TRP A C 1
ATOM 629 O O . TRP A 1 87 ? 7.391 0.218 5.623 1.00 98.44 87 TRP A O 1
ATOM 639 N N . THR A 1 88 ? 5.239 -0.268 6.072 1.00 98.50 88 THR A N 1
ATOM 640 C CA . THR A 1 88 ? 5.468 -1.528 6.784 1.00 98.50 88 THR A CA 1
ATOM 641 C C . THR A 1 88 ? 4.880 -2.671 5.971 1.00 98.50 88 THR A C 1
ATOM 643 O O . THR A 1 88 ? 3.735 -2.583 5.530 1.00 98.50 88 THR A O 1
ATOM 646 N N . ALA A 1 89 ? 5.643 -3.746 5.772 1.00 98.25 89 ALA A N 1
ATOM 647 C CA . ALA A 1 89 ? 5.146 -4.942 5.097 1.00 98.25 89 ALA A CA 1
ATOM 648 C C . ALA A 1 89 ? 3.972 -5.552 5.877 1.00 98.25 89 ALA A C 1
ATOM 650 O O . ALA A 1 89 ? 4.008 -5.633 7.106 1.00 98.25 89 ALA A O 1
ATOM 651 N N . TYR A 1 90 ? 2.932 -5.980 5.166 1.00 98.44 90 TYR A N 1
ATOM 652 C CA . TYR A 1 90 ? 1.790 -6.639 5.783 1.00 98.44 90 TYR A CA 1
ATOM 653 C C . TYR A 1 90 ? 2.112 -8.116 6.053 1.00 98.44 90 TYR A C 1
ATOM 655 O O . TYR A 1 90 ? 2.476 -8.853 5.137 1.00 98.44 90 TYR A O 1
ATOM 663 N N . ASP A 1 91 ? 1.963 -8.560 7.302 1.00 98.00 91 ASP A N 1
ATOM 664 C CA . ASP A 1 91 ? 2.104 -9.967 7.688 1.00 98.00 91 ASP A CA 1
ATOM 665 C C . ASP A 1 91 ? 0.712 -10.595 7.888 1.00 98.00 91 ASP A C 1
ATOM 667 O O . ASP A 1 91 ? 0.072 -10.339 8.908 1.00 98.00 91 ASP A O 1
ATOM 671 N N . PRO A 1 92 ? 0.218 -11.437 6.960 1.00 96.12 92 PRO A N 1
ATOM 672 C CA . PRO A 1 92 ? -1.079 -12.090 7.120 1.00 96.12 92 PRO A CA 1
ATOM 673 C C . PRO A 1 92 ? -1.097 -13.144 8.241 1.00 96.12 92 PRO A C 1
ATOM 675 O O . PRO A 1 92 ? -2.175 -13.542 8.676 1.00 96.12 92 PRO A O 1
ATOM 678 N N . GLY A 1 93 ? 0.067 -13.616 8.706 1.00 97.31 93 GLY A N 1
ATOM 679 C CA . GLY A 1 93 ? 0.172 -14.512 9.859 1.00 97.31 93 GLY A CA 1
ATOM 680 C C . GLY A 1 93 ? 0.048 -13.784 11.199 1.00 97.31 93 GLY A C 1
ATOM 681 O O . GLY A 1 93 ? -0.370 -14.393 12.180 1.00 97.31 93 GLY A O 1
ATOM 682 N N . ASN A 1 94 ? 0.369 -12.487 11.228 1.00 97.06 94 ASN A N 1
ATOM 683 C CA . ASN A 1 94 ? 0.261 -11.613 12.396 1.00 97.06 94 ASN A CA 1
ATOM 684 C C . ASN A 1 94 ? -0.310 -10.247 11.968 1.00 97.06 94 ASN A C 1
ATOM 686 O O . ASN A 1 94 ? 0.424 -9.253 11.943 1.00 97.06 94 ASN A O 1
ATOM 690 N N . PRO A 1 95 ? -1.600 -10.185 11.590 1.00 96.50 95 PRO A N 1
ATOM 691 C CA . PRO A 1 95 ? -2.180 -8.972 11.034 1.00 96.50 95 PRO A CA 1
ATOM 692 C C . PRO A 1 95 ? -2.124 -7.814 12.048 1.00 96.50 95 PRO A C 1
ATOM 694 O O . PRO A 1 95 ? -2.416 -8.018 13.231 1.00 96.50 95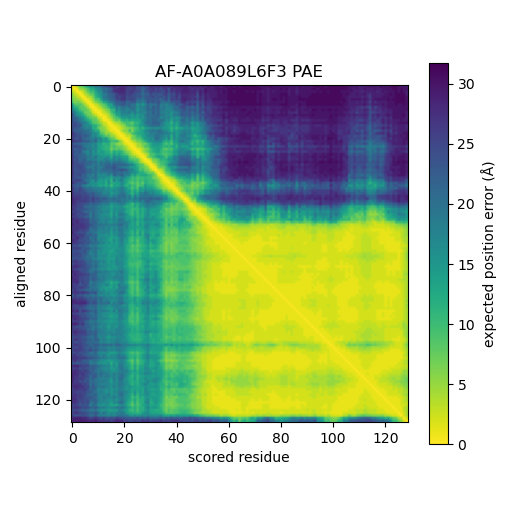 PRO A O 1
ATOM 697 N N . PRO A 1 96 ? -1.763 -6.593 11.612 1.00 96.31 96 PRO A N 1
ATOM 698 C CA . PRO A 1 96 ? -1.737 -5.423 12.482 1.00 96.31 96 PRO A CA 1
ATOM 699 C C . PRO A 1 96 ? -3.150 -5.037 12.930 1.00 96.31 96 PRO A C 1
ATOM 701 O O . PRO A 1 96 ? -4.106 -5.166 12.164 1.00 96.31 96 PRO A O 1
ATOM 704 N N . VAL A 1 97 ? -3.249 -4.506 14.152 1.00 96.81 97 VAL A N 1
ATOM 705 C CA . VAL A 1 97 ? -4.495 -3.986 14.729 1.00 96.81 97 VAL A CA 1
ATOM 706 C C . VAL A 1 97 ? -4.418 -2.463 14.825 1.00 96.81 97 VAL A C 1
ATOM 708 O O . VAL A 1 97 ? -3.450 -1.918 15.361 1.00 96.81 97 VAL A O 1
ATOM 711 N N . PHE A 1 98 ? -5.434 -1.780 14.309 1.00 95.56 98 PHE A N 1
ATOM 712 C CA . PHE A 1 98 ? -5.488 -0.328 14.169 1.00 95.56 98 PHE A CA 1
ATOM 713 C C . PHE A 1 98 ? -6.500 0.269 15.147 1.00 95.56 98 PHE A C 1
ATOM 715 O O . PHE A 1 98 ? -7.690 0.281 14.874 1.00 95.56 98 PHE A O 1
ATOM 722 N N . TYR A 1 99 ? -6.035 0.761 16.296 1.00 91.19 99 TYR A N 1
ATOM 723 C CA . TYR A 1 99 ? -6.929 1.286 17.331 1.00 91.19 99 TYR A CA 1
ATOM 724 C C . TYR A 1 99 ? -7.338 2.741 17.093 1.00 91.19 99 TYR A C 1
ATOM 726 O O . TYR A 1 99 ? -6.493 3.607 16.850 1.00 91.19 99 TYR A O 1
ATOM 734 N N . GLY A 1 100 ? -8.624 3.016 17.315 1.00 90.19 100 GLY A N 1
ATOM 735 C CA . GLY A 1 100 ? -9.196 4.358 17.280 1.00 90.19 100 GLY A CA 1
ATOM 736 C C . GLY A 1 100 ? -9.328 4.919 15.865 1.00 90.19 100 GLY A C 1
ATOM 737 O O . GLY A 1 100 ? -9.182 4.217 14.869 1.00 90.19 100 GLY A O 1
ATOM 738 N N . ALA A 1 101 ? -9.607 6.220 15.778 1.00 94.81 101 ALA A N 1
ATOM 739 C CA . ALA A 1 101 ? -9.747 6.890 14.492 1.00 94.81 101 ALA A CA 1
ATOM 740 C C . ALA A 1 101 ? -8.377 7.055 13.813 1.00 94.81 101 ALA A C 1
ATOM 742 O O . ALA A 1 101 ? -7.600 7.945 14.171 1.00 94.81 101 ALA A O 1
ATOM 743 N N . VAL A 1 102 ? -8.085 6.212 12.821 1.00 95.94 102 VAL A N 1
ATOM 74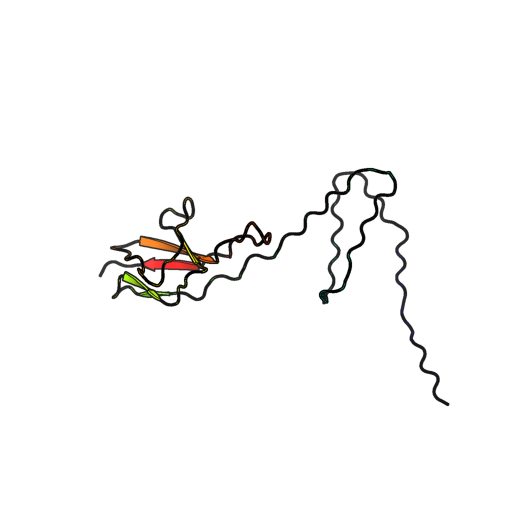4 C CA . VAL A 1 102 ? -6.823 6.237 12.072 1.00 95.94 102 VAL A CA 1
ATOM 745 C C . VAL A 1 102 ? -7.058 6.067 10.576 1.00 95.94 102 VAL A C 1
ATOM 747 O O . VAL A 1 102 ? -7.916 5.312 10.123 1.00 95.94 102 VAL A O 1
ATOM 750 N N . THR A 1 103 ? -6.278 6.802 9.785 1.00 98.06 103 THR A N 1
ATOM 751 C CA . THR A 1 103 ? -6.215 6.619 8.333 1.00 98.06 103 THR A CA 1
ATOM 752 C C . THR A 1 103 ? -5.030 5.729 7.997 1.00 98.06 103 THR A C 1
ATOM 754 O O . THR A 1 103 ? -3.902 6.028 8.387 1.00 98.06 103 THR A O 1
ATOM 757 N N . VAL A 1 104 ? -5.284 4.656 7.254 1.00 98.50 104 VAL A N 1
ATOM 758 C CA . VAL A 1 104 ? -4.269 3.695 6.822 1.00 98.50 104 VAL A CA 1
ATOM 759 C C . VAL A 1 104 ? -4.201 3.703 5.302 1.00 98.50 104 VAL A C 1
ATOM 761 O O . VAL A 1 104 ? -5.203 3.497 4.620 1.00 98.50 104 VAL A O 1
ATOM 764 N N . LEU A 1 105 ? -3.015 3.949 4.759 1.00 98.81 105 LEU A N 1
ATOM 765 C CA . LEU A 1 105 ? -2.748 3.827 3.330 1.00 98.81 105 LEU A CA 1
ATOM 766 C C . LEU A 1 105 ? -2.236 2.418 3.054 1.00 98.81 105 LEU A C 1
ATOM 768 O O . LEU A 1 105 ? -1.347 1.956 3.760 1.00 98.81 105 LEU A O 1
ATOM 772 N N . VAL A 1 106 ? -2.757 1.753 2.027 1.00 98.81 106 VAL A N 1
ATOM 773 C CA . VAL A 1 106 ? -2.350 0.396 1.637 1.00 98.81 106 VAL A CA 1
ATOM 774 C C . VAL A 1 106 ? -1.988 0.382 0.160 1.00 98.81 106 VAL A C 1
ATOM 776 O O . VAL A 1 106 ? -2.689 0.973 -0.659 1.00 98.81 106 VAL A O 1
ATOM 779 N N . ARG A 1 107 ? -0.906 -0.302 -0.205 1.00 98.69 107 ARG A N 1
ATOM 780 C CA . ARG A 1 107 ? -0.524 -0.523 -1.608 1.00 98.69 107 ARG A CA 1
ATOM 781 C C . ARG A 1 107 ? 0.205 -1.852 -1.772 1.00 98.69 107 ARG A C 1
ATOM 783 O O . ARG A 1 107 ? 0.639 -2.451 -0.795 1.00 98.69 107 ARG A O 1
ATOM 790 N N . ILE A 1 108 ? 0.368 -2.294 -3.016 1.00 98.38 108 ILE A N 1
ATOM 791 C CA . ILE A 1 108 ? 1.285 -3.397 -3.341 1.00 98.38 108 ILE A CA 1
ATOM 792 C C . ILE A 1 108 ? 2.723 -2.873 -3.238 1.00 98.38 108 ILE A C 1
ATOM 794 O O . ILE A 1 108 ? 3.027 -1.811 -3.790 1.00 98.38 108 ILE A O 1
ATOM 798 N N . ALA A 1 109 ? 3.592 -3.606 -2.543 1.00 97.94 109 ALA A N 1
ATOM 799 C CA . ALA A 1 109 ? 4.991 -3.242 -2.371 1.00 97.94 109 ALA A CA 1
ATOM 800 C C . ALA A 1 109 ? 5.730 -3.206 -3.719 1.00 97.94 109 ALA A C 1
ATOM 802 O O . ALA A 1 109 ? 5.446 -3.984 -4.633 1.00 97.94 109 ALA A O 1
ATOM 803 N N . GLY A 1 110 ? 6.681 -2.280 -3.846 1.00 94.50 110 GLY A N 1
ATOM 804 C CA . GLY A 1 110 ? 7.567 -2.232 -5.009 1.00 94.50 110 GLY A CA 1
ATOM 805 C C . GLY A 1 110 ? 8.585 -3.375 -5.006 1.00 94.50 110 GLY A C 1
ATOM 806 O O . GLY A 1 110 ? 8.953 -3.891 -3.953 1.00 94.50 110 GLY A O 1
ATOM 807 N N . ASP A 1 111 ? 9.091 -3.721 -6.187 1.00 88.94 111 ASP A N 1
ATOM 808 C CA . ASP A 1 111 ? 10.171 -4.691 -6.373 1.00 88.94 111 ASP A CA 1
ATOM 809 C C . ASP A 1 111 ? 11.323 -4.021 -7.126 1.00 88.94 111 ASP A C 1
ATOM 811 O O . ASP A 1 111 ? 11.284 -3.837 -8.345 1.00 88.94 111 ASP A O 1
ATOM 815 N N . SER A 1 112 ? 12.362 -3.633 -6.387 1.00 87.50 112 SER A N 1
ATOM 816 C CA . SER A 1 112 ? 13.528 -2.948 -6.950 1.00 87.50 112 SER A CA 1
ATOM 817 C C . SER A 1 112 ? 14.402 -3.855 -7.814 1.00 87.50 112 SER A C 1
ATOM 819 O O . SER A 1 112 ? 15.091 -3.350 -8.699 1.00 87.50 112 SER A O 1
ATOM 821 N N . VAL A 1 113 ? 14.360 -5.175 -7.603 1.00 87.25 113 VAL A N 1
ATOM 822 C CA . VAL A 1 113 ? 15.125 -6.149 -8.394 1.00 87.25 113 VAL A CA 1
ATOM 823 C C . VAL A 1 113 ? 14.521 -6.267 -9.789 1.00 87.25 113 VAL A C 1
ATOM 825 O O . VAL A 1 113 ? 15.249 -6.322 -10.778 1.00 87.25 113 VAL A O 1
ATOM 828 N N . ASN A 1 114 ? 13.190 -6.248 -9.872 1.00 83.62 114 ASN A N 1
ATOM 829 C CA . ASN A 1 114 ? 12.448 -6.343 -11.127 1.00 83.62 114 ASN A CA 1
ATOM 830 C C . ASN A 1 114 ? 11.986 -4.982 -11.678 1.00 83.62 114 ASN A C 1
ATOM 832 O O . ASN A 1 114 ? 11.199 -4.937 -12.624 1.00 83.62 114 ASN A O 1
ATOM 836 N N . TYR A 1 115 ? 12.480 -3.873 -11.115 1.00 86.44 115 TYR A N 1
ATOM 837 C CA . TYR A 1 115 ? 12.144 -2.498 -11.513 1.00 86.44 115 TYR A CA 1
ATOM 838 C C . TYR A 1 115 ? 10.634 -2.198 -11.514 1.00 86.44 115 TYR A C 1
ATOM 840 O O . TYR A 1 115 ? 10.148 -1.401 -12.322 1.00 86.44 115 TYR A O 1
ATOM 848 N N . ILE A 1 116 ? 9.889 -2.824 -10.600 1.00 87.75 116 ILE A N 1
ATOM 849 C CA . ILE A 1 116 ? 8.459 -2.591 -10.402 1.00 87.75 116 ILE A CA 1
ATOM 850 C C . ILE A 1 116 ? 8.300 -1.493 -9.345 1.00 87.75 116 ILE A C 1
ATOM 852 O O . ILE A 1 116 ? 8.664 -1.706 -8.185 1.00 87.75 116 ILE A O 1
ATOM 856 N N . PRO A 1 117 ? 7.773 -0.310 -9.699 1.00 92.12 117 PRO A N 1
ATOM 857 C CA . PRO A 1 117 ? 7.472 0.710 -8.704 1.00 92.12 117 PRO A CA 1
ATOM 858 C C . PRO A 1 117 ? 6.340 0.245 -7.779 1.00 92.12 117 PRO A C 1
ATOM 860 O O . PRO A 1 117 ? 5.514 -0.586 -8.158 1.00 92.12 117 PRO A O 1
ATOM 863 N N . ALA A 1 118 ? 6.279 0.810 -6.572 1.00 96.44 118 ALA A N 1
ATOM 864 C CA . ALA A 1 118 ? 5.185 0.536 -5.645 1.00 96.44 118 ALA A CA 1
ATOM 865 C C . ALA A 1 118 ? 3.822 0.898 -6.258 1.00 96.44 118 ALA A C 1
ATOM 867 O O . ALA A 1 118 ? 3.718 1.827 -7.064 1.00 96.44 118 ALA A O 1
ATOM 868 N N . GLY A 1 119 ? 2.789 0.148 -5.876 1.00 97.31 119 GLY A N 1
ATOM 869 C CA . GLY A 1 119 ? 1.448 0.280 -6.433 1.00 97.31 119 GLY A CA 1
ATOM 870 C C . GLY A 1 119 ? 0.752 1.590 -6.079 1.00 97.31 119 GLY A C 1
ATOM 871 O O . GLY A 1 119 ? 1.162 2.339 -5.189 1.00 97.31 119 GLY A O 1
ATOM 872 N N . PHE A 1 120 ? -0.354 1.843 -6.773 1.00 98.06 120 PHE A N 1
ATOM 873 C CA . PHE A 1 120 ? -1.287 2.891 -6.379 1.00 98.06 120 PHE A CA 1
ATOM 874 C C . PHE A 1 120 ? -1.908 2.585 -5.006 1.00 98.06 120 PHE A C 1
ATOM 876 O O . PHE A 1 120 ? -1.965 1.436 -4.565 1.00 98.06 120 PHE A O 1
ATOM 883 N N . ILE A 1 121 ? -2.362 3.637 -4.327 1.00 98.69 121 ILE A N 1
ATOM 884 C CA . ILE A 1 121 ? -2.780 3.588 -2.924 1.00 98.69 121 ILE A CA 1
ATOM 885 C C . ILE A 1 121 ? -4.292 3.375 -2.817 1.00 98.69 121 ILE A C 1
ATOM 887 O O . ILE A 1 121 ? -5.068 4.047 -3.497 1.00 98.69 121 ILE A O 1
ATOM 891 N N . THR A 1 122 ? -4.690 2.498 -1.901 1.00 98.81 122 THR A N 1
ATOM 892 C CA . THR A 1 122 ? -6.036 2.406 -1.332 1.00 98.81 122 THR A CA 1
ATOM 893 C C . THR A 1 122 ? -6.018 3.058 0.050 1.00 98.81 122 THR A C 1
ATOM 895 O O . THR A 1 122 ? -5.191 2.707 0.891 1.00 98.81 122 THR A O 1
ATOM 898 N N . THR A 1 123 ? -6.912 4.018 0.290 1.00 98.62 123 THR A N 1
ATOM 899 C CA . THR A 1 123 ? -7.038 4.700 1.586 1.00 98.62 123 THR A CA 1
ATOM 900 C C . THR A 1 123 ? -8.151 4.056 2.397 1.00 98.62 123 THR A C 1
ATOM 902 O O . THR A 1 123 ? -9.288 3.987 1.935 1.00 98.62 123 THR A O 1
ATOM 905 N N . LEU A 1 124 ? -7.826 3.618 3.608 1.00 98.44 124 LEU A N 1
ATOM 906 C CA . LEU A 1 124 ? -8.756 3.051 4.573 1.00 98.44 124 LEU A CA 1
ATOM 907 C C . LEU A 1 124 ? -8.914 4.005 5.755 1.00 98.44 124 LEU A C 1
ATOM 909 O O . LEU A 1 124 ? -7.944 4.610 6.216 1.00 98.44 124 LEU A O 1
ATOM 913 N N . THR A 1 125 ? -10.136 4.123 6.256 1.00 97.31 125 THR A N 1
ATOM 914 C CA . THR A 1 125 ? -10.445 4.881 7.467 1.00 97.31 125 THR A CA 1
ATOM 915 C C . THR A 1 125 ? -11.027 3.913 8.473 1.00 97.31 125 THR A C 1
ATOM 917 O O . THR A 1 125 ? -12.062 3.316 8.199 1.00 97.31 125 THR A O 1
ATOM 920 N N . PHE A 1 126 ? -10.343 3.771 9.602 1.00 96.56 126 PHE A N 1
ATOM 921 C CA . PHE A 1 126 ? -10.856 3.081 10.774 1.00 96.56 126 PHE A CA 1
ATOM 922 C C . PHE A 1 126 ? -11.551 4.101 11.664 1.00 96.56 126 PHE A C 1
ATOM 924 O O . PHE A 1 126 ? -11.072 5.233 11.823 1.00 96.56 126 PHE A O 1
ATOM 931 N N . THR A 1 127 ? -12.693 3.714 12.209 1.00 92.94 127 THR A N 1
ATOM 932 C CA . THR A 1 127 ? -13.471 4.531 13.135 1.00 92.94 127 THR A CA 1
ATOM 933 C C . THR A 1 127 ? -13.373 3.978 14.548 1.00 92.94 127 THR A C 1
ATOM 935 O O . THR A 1 127 ? -12.987 2.838 14.769 1.00 92.94 127 THR A O 1
ATOM 938 N N . GLN A 1 128 ? -13.628 4.837 15.532 1.00 75.00 128 GLN A N 1
ATOM 939 C CA . GLN A 1 128 ? -13.680 4.399 16.918 1.00 75.00 128 GLN A CA 1
ATOM 940 C C . GLN A 1 128 ? -14.988 3.631 17.141 1.00 75.00 128 GLN A C 1
ATOM 942 O O . GLN A 1 128 ? -16.052 4.209 16.914 1.00 75.00 128 GLN A O 1
ATOM 947 N N . ASP A 1 129 ? -14.885 2.384 17.602 1.00 58.88 129 ASP A N 1
ATOM 948 C CA . ASP A 1 129 ? -16.003 1.649 18.210 1.00 58.88 129 ASP A CA 1
ATOM 949 C C . ASP A 1 129 ? -16.462 2.297 19.531 1.00 58.88 129 ASP A C 1
ATOM 951 O O . ASP A 1 129 ? -15.590 2.705 20.345 1.00 58.88 129 ASP A O 1
#

Organism: Paenibacillus borealis (NCBI:txid160799)

Nearest PDB structures (foldseek):
  1c7s-assembly1_A-2  TM=6.725E-01  e=1.474E-02  Serratia marcescens
  1qba-assembly1_A  TM=6.695E-01  e=2.493E-02  Serratia marcescens
  1c7t-assembly1_A-2  TM=6.705E-01  e=2.971E-02  Serratia marcescens
  3va2-assembly1_C  TM=4.822E-01  e=8.801E-01  Homo sapiens

Solvent-accessible surface area (backbone atoms only — not comparable to full-atom values): 8647 Å² total; per-residue (Å²): 137,87,82,84,77,84,79,75,83,77,85,78,80,88,76,84,91,74,90,71,99,71,84,86,85,84,85,66,100,73,79,56,102,79,73,79,87,84,85,80,68,97,69,93,53,88,79,86,82,86,84,76,51,77,50,46,70,50,55,81,60,45,63,34,60,92,75,24,31,68,45,76,66,43,73,63,26,26,36,16,75,66,88,68,78,53,75,44,76,38,44,70,91,64,66,68,74,56,80,44,75,41,58,38,40,33,22,34,56,53,35,80,90,78,49,31,47,50,23,38,73,31,81,33,70,38,55,64,130

pLDDT: mean 77.77, std 22.14, range [37.66, 98.81]

Sequence (129 aa):
MRRTVNNCIRLSLIGVLFAGAASLGVSNTKAYAADNFTLAAGNNSALSVTLFAQPPWPPNVTADDVANTITGADARMEYSTDGGLNWTAYDPGNPPVFYGAVTVLVRIAGDSVNYIPAGFITTLTFTQD

Foldseek 3Di:
DDDDDPPPPPPDDPDDDDDDPDDDDDDDPDDDVPDDDDDDDPPPDDDDDDDADDAAEFFPWAQDQVQQFIPRDDQQKWKDQPPPPDTHGADPVDTDHHAAWTKMWMWGPADVVVNHHIHDIDIYTHHHD

Mean predicted aligned error: 13.0 Å

Radius of gyration: 23.92 Å; Cα contacts (8 Å, |Δi|>4): 181; chains: 1; bounding box: 45×39×78 Å